Protein AF-A0A661EZ94-F1 (afdb_monomer_lite)

pLDDT: mean 71.97, std 9.26, range [51.78, 86.69]

Radius of gyration: 12.68 Å; chains: 1; bounding box: 32×23×33 Å

Secondary structure (DSSP, 8-state):
-EEEEEE---TT--EEEEEEEETTTTEEEEEEEEE--SS-EEEEEETTPPSEEEEEEEEETTS-EEEEEEEEE-TT--EEEEEE--

Structure (mmCIF, N/CA/C/O backbone):
data_AF-A0A661EZ94-F1
#
_entry.id   AF-A0A661EZ94-F1
#
loop_
_atom_site.group_PDB
_atom_site.id
_atom_site.type_symbol
_atom_site.label_atom_id
_atom_site.label_alt_id
_atom_site.label_comp_id
_atom_site.label_asym_id
_atom_site.label_entity_id
_atom_site.label_seq_id
_atom_site.pdbx_PDB_ins_code
_atom_site.Cartn_x
_atom_site.Cartn_y
_atom_site.Cartn_z
_atom_site.occupancy
_atom_site.B_iso_or_equiv
_atom_site.auth_seq_id
_atom_site.auth_comp_id
_atom_site.auth_asym_id
_atom_site.auth_atom_id
_atom_site.pdbx_PDB_model_num
ATOM 1 N N . ALA A 1 1 ? -10.364 -5.385 6.376 1.00 58.81 1 ALA A N 1
ATOM 2 C CA . ALA A 1 1 ? -8.962 -5.615 5.947 1.00 58.81 1 ALA A CA 1
ATOM 3 C C . ALA A 1 1 ? -8.680 -4.753 4.723 1.00 58.81 1 ALA A C 1
ATOM 5 O O . ALA A 1 1 ? -9.629 -4.539 3.973 1.00 58.81 1 ALA A O 1
ATOM 6 N N . ILE A 1 2 ? -7.450 -4.250 4.528 1.00 63.62 2 ILE A N 1
ATOM 7 C CA . ILE A 1 2 ? -7.080 -3.662 3.228 1.00 63.62 2 ILE A CA 1
ATOM 8 C C . ILE A 1 2 ? -6.474 -4.757 2.357 1.00 63.62 2 ILE A C 1
ATOM 10 O O . ILE A 1 2 ? -5.478 -5.368 2.746 1.00 63.62 2 ILE A O 1
ATOM 14 N N . SER A 1 3 ? -7.049 -4.980 1.184 1.00 66.06 3 SER A N 1
ATOM 15 C CA . SER A 1 3 ? -6.393 -5.698 0.094 1.00 66.06 3 SER A CA 1
ATOM 16 C C . SER A 1 3 ? -5.856 -4.679 -0.900 1.00 66.06 3 SER A C 1
ATOM 18 O O . SER A 1 3 ? -6.580 -3.784 -1.312 1.00 66.06 3 SER A O 1
ATOM 20 N N . CYS A 1 4 ? -4.590 -4.787 -1.286 1.00 65.25 4 CYS A N 1
ATOM 21 C CA . CYS A 1 4 ? -4.033 -4.011 -2.386 1.00 65.25 4 CYS A CA 1
ATOM 22 C C . CYS A 1 4 ? -3.797 -4.929 -3.579 1.00 65.25 4 CYS A C 1
ATOM 24 O O . CYS A 1 4 ? -2.986 -5.845 -3.459 1.00 65.25 4 CYS A O 1
ATOM 26 N N . SER A 1 5 ? -4.433 -4.662 -4.716 1.00 70.44 5 SER A N 1
ATOM 27 C CA . SER A 1 5 ? -4.114 -5.257 -6.010 1.00 70.44 5 SER A CA 1
ATOM 28 C C . SER A 1 5 ? -3.265 -4.289 -6.827 1.00 70.44 5 SER A C 1
ATOM 30 O O . SER A 1 5 ? -3.662 -3.157 -7.082 1.00 70.44 5 SER A O 1
ATOM 32 N N . ILE A 1 6 ? -2.082 -4.720 -7.249 1.00 70.81 6 ILE A N 1
ATOM 33 C CA . ILE A 1 6 ? -1.283 -3.971 -8.226 1.00 70.81 6 ILE A CA 1
ATOM 34 C C . ILE A 1 6 ? -1.429 -4.677 -9.564 1.00 70.81 6 ILE A C 1
ATOM 36 O O . ILE A 1 6 ? -1.090 -5.859 -9.639 1.00 70.81 6 ILE A O 1
ATOM 40 N N . VAL A 1 7 ? -1.934 -3.958 -10.571 1.00 68.31 7 VAL A N 1
ATOM 41 C CA . VAL A 1 7 ? -2.200 -4.464 -11.923 1.00 68.31 7 VAL A CA 1
ATOM 42 C C . VAL A 1 7 ? -1.365 -3.679 -12.929 1.00 68.31 7 VAL A C 1
ATOM 44 O O . VAL A 1 7 ? -1.399 -2.449 -12.966 1.00 68.31 7 VAL A O 1
ATOM 47 N N . GLY A 1 8 ? -0.614 -4.405 -13.755 1.00 64.31 8 GLY A N 1
ATOM 48 C CA . GLY A 1 8 ? 0.326 -3.808 -14.706 1.00 64.31 8 GLY A CA 1
ATOM 49 C C . GLY A 1 8 ? 1.626 -3.340 -14.041 1.00 64.31 8 GLY A C 1
ATOM 50 O O . GLY A 1 8 ? 1.700 -3.170 -12.824 1.00 64.31 8 GLY A O 1
ATOM 51 N N . MET A 1 9 ? 2.681 -3.171 -14.843 1.00 67.88 9 MET A N 1
ATOM 52 C CA . MET A 1 9 ? 3.935 -2.532 -14.426 1.00 67.88 9 MET A CA 1
ATOM 53 C C . MET A 1 9 ? 4.633 -1.866 -15.610 1.00 67.88 9 MET A C 1
ATOM 55 O O . MET A 1 9 ? 4.623 -2.449 -16.697 1.00 67.88 9 MET A O 1
ATOM 59 N N . PRO A 1 10 ? 5.329 -0.733 -15.382 1.00 65.44 10 PRO A N 1
ATOM 60 C CA . PRO A 1 10 ? 6.237 -0.171 -16.372 1.00 65.44 10 PRO A CA 1
ATOM 61 C C . PRO A 1 10 ? 7.281 -1.208 -16.811 1.00 65.44 10 PRO A C 1
ATOM 63 O O . PRO A 1 10 ? 7.783 -1.989 -15.992 1.00 65.44 10 PRO A O 1
ATOM 66 N N . GLU A 1 11 ? 7.622 -1.222 -18.101 1.00 67.50 11 GLU A N 1
ATOM 67 C CA . GLU A 1 11 ? 8.644 -2.128 -18.629 1.00 67.50 11 GLU A CA 1
ATOM 68 C C . GLU A 1 11 ? 9.981 -1.968 -17.884 1.00 67.50 11 GLU A C 1
ATOM 70 O O . GLU A 1 11 ? 10.402 -0.866 -17.536 1.00 67.50 11 GLU A O 1
ATOM 75 N N . GLY A 1 12 ? 10.658 -3.091 -17.622 1.00 67.31 12 GLY A N 1
ATOM 76 C CA . GL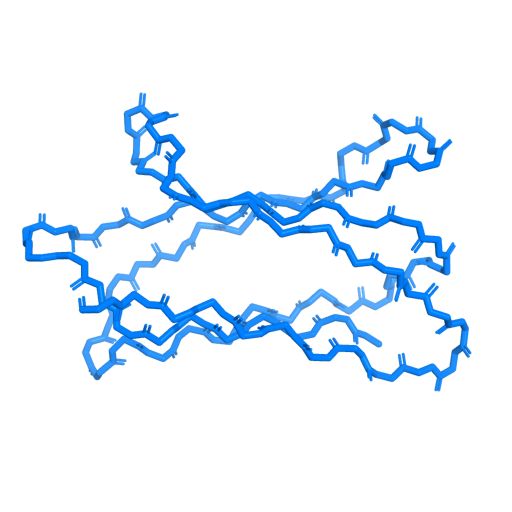Y A 1 12 ? 11.962 -3.111 -16.945 1.00 67.31 12 GLY A CA 1
ATOM 77 C C . GLY A 1 12 ? 11.917 -3.068 -15.412 1.00 67.31 12 GLY A C 1
ATOM 78 O O . GLY A 1 12 ? 12.966 -3.156 -14.775 1.00 67.31 12 GLY A O 1
ATOM 79 N N . VAL A 1 13 ? 10.737 -2.994 -14.789 1.00 71.56 13 VAL A N 1
ATOM 80 C CA . VAL A 1 13 ? 10.608 -3.075 -13.326 1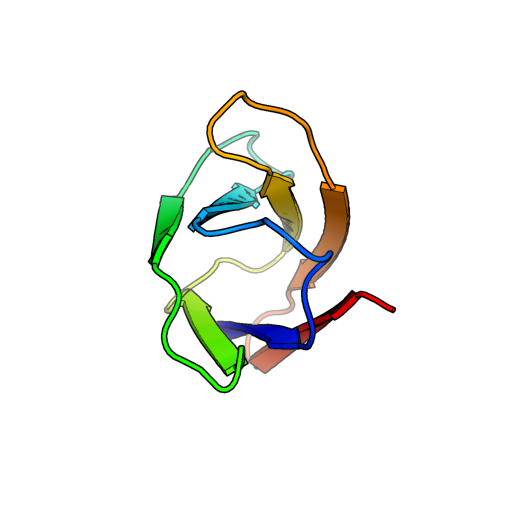.00 71.56 13 VAL A CA 1
ATOM 81 C C . VAL A 1 13 ? 10.591 -4.536 -12.876 1.00 71.56 13 VAL A C 1
ATOM 83 O O . VAL A 1 13 ? 9.687 -5.284 -13.219 1.00 71.56 13 VAL A O 1
ATOM 86 N N . GLU A 1 14 ? 11.571 -4.964 -12.076 1.00 68.31 14 GLU A N 1
ATOM 87 C CA . GLU A 1 14 ? 11.622 -6.340 -11.538 1.00 68.31 14 GLU A CA 1
ATOM 88 C C . GLU A 1 14 ? 11.060 -6.468 -10.115 1.00 68.31 14 GLU A C 1
ATOM 90 O O . GLU A 1 14 ? 10.695 -7.562 -9.665 1.00 68.31 14 GLU A O 1
ATOM 95 N N . ARG A 1 15 ? 11.056 -5.367 -9.354 1.00 72.50 15 ARG A N 1
ATOM 96 C CA . ARG A 1 15 ? 10.701 -5.359 -7.930 1.00 72.50 15 ARG A CA 1
ATOM 97 C C . ARG A 1 15 ? 10.043 -4.052 -7.534 1.00 72.50 15 ARG A C 1
ATOM 99 O O . ARG A 1 15 ? 10.553 -2.982 -7.862 1.00 72.50 15 ARG A O 1
ATOM 106 N N . LEU A 1 16 ? 8.999 -4.175 -6.724 1.00 77.00 16 LEU A N 1
ATOM 107 C CA . LEU A 1 16 ? 8.352 -3.059 -6.058 1.00 77.00 16 LEU A CA 1
ATOM 108 C C . LEU A 1 16 ? 8.461 -3.185 -4.546 1.00 77.00 16 LEU A C 1
ATOM 110 O O . LEU A 1 16 ? 8.558 -4.273 -3.967 1.00 77.00 16 LEU A O 1
ATOM 114 N N . ARG A 1 17 ? 8.394 -2.028 -3.910 1.00 78.38 17 ARG A N 1
ATOM 115 C CA . ARG A 1 17 ? 8.135 -1.877 -2.494 1.00 78.38 17 ARG A CA 1
ATOM 116 C C . ARG A 1 17 ? 6.748 -1.276 -2.343 1.00 78.38 17 ARG A C 1
ATOM 118 O O . ARG A 1 17 ? 6.452 -0.256 -2.954 1.00 78.38 17 ARG A O 1
ATOM 125 N N . VAL A 1 18 ? 5.919 -1.924 -1.534 1.00 78.62 18 VAL A N 1
ATOM 126 C CA . VAL A 1 18 ? 4.609 -1.412 -1.143 1.00 78.62 18 VAL A CA 1
ATOM 127 C C . VAL A 1 18 ? 4.700 -1.056 0.326 1.00 78.62 18 VAL A C 1
ATOM 129 O O . VAL A 1 18 ? 4.917 -1.919 1.180 1.00 78.62 18 VAL A O 1
ATOM 132 N N . ARG A 1 19 ? 4.580 0.230 0.618 1.00 78.88 19 ARG A N 1
ATOM 133 C CA . ARG A 1 19 ? 4.596 0.756 1.972 1.00 78.88 19 ARG A CA 1
ATOM 134 C C . ARG A 1 19 ? 3.186 1.138 2.375 1.00 78.88 19 ARG A C 1
ATOM 136 O O . ARG A 1 19 ? 2.477 1.754 1.585 1.00 78.88 19 ARG A O 1
ATOM 143 N N . VAL A 1 20 ? 2.809 0.784 3.598 1.00 77.88 20 VAL A N 1
ATOM 144 C CA . VAL A 1 20 ? 1.527 1.176 4.176 1.00 77.88 20 VAL A CA 1
ATOM 145 C C . VAL A 1 20 ? 1.767 1.928 5.467 1.00 77.88 20 VAL A C 1
ATOM 147 O O . VAL A 1 20 ? 2.573 1.527 6.309 1.00 77.88 20 VAL A O 1
ATOM 150 N N . GLU A 1 21 ? 1.108 3.067 5.584 1.00 81.94 21 GLU A N 1
ATOM 151 C CA . GLU A 1 21 ? 1.287 4.018 6.670 1.00 81.94 21 GLU A CA 1
ATOM 152 C C . GLU A 1 21 ? -0.077 4.447 7.201 1.00 81.94 21 GLU A C 1
ATOM 154 O O . GLU A 1 21 ? -0.993 4.714 6.420 1.00 81.94 21 GLU A O 1
ATOM 159 N N . TYR A 1 22 ? -0.213 4.485 8.525 1.00 79.81 22 TYR A N 1
ATOM 160 C CA . TYR A 1 22 ? -1.421 4.942 9.194 1.00 79.81 22 TYR A CA 1
ATOM 161 C C . TYR A 1 22 ? -1.278 6.423 9.540 1.00 79.81 22 TYR A C 1
ATOM 163 O O . TYR A 1 22 ? -0.447 6.812 10.358 1.00 79.81 22 TYR A O 1
ATOM 171 N N . LEU A 1 23 ? -2.076 7.261 8.881 1.00 81.69 23 LEU A N 1
ATOM 172 C CA . LEU A 1 23 ? -1.898 8.712 8.885 1.00 81.69 23 LEU A CA 1
ATOM 173 C C . LEU A 1 23 ? -2.445 9.400 10.139 1.00 81.69 23 LEU A C 1
ATOM 175 O O . LEU A 1 23 ? -2.056 10.532 10.408 1.00 81.69 23 LEU A O 1
ATOM 179 N N . GLU A 1 24 ? -3.339 8.760 10.898 1.00 74.81 24 GLU A N 1
ATOM 180 C CA . GLU A 1 24 ? -3.917 9.388 12.099 1.00 74.81 24 GLU A CA 1
ATOM 181 C C . GLU A 1 24 ? -2.920 9.459 13.262 1.00 74.81 24 GLU A C 1
ATOM 183 O O . GLU A 1 24 ? -2.947 10.413 14.034 1.00 74.81 24 GLU A O 1
ATOM 188 N N . GLU A 1 25 ? -2.015 8.484 13.371 1.00 66.75 25 GLU A N 1
ATOM 189 C CA . GLU A 1 25 ? -0.999 8.441 14.436 1.00 66.75 25 GLU A CA 1
ATOM 190 C C . GLU A 1 25 ? 0.431 8.635 13.905 1.00 66.75 25 GLU A C 1
ATOM 192 O O . GLU A 1 25 ? 1.378 8.720 14.685 1.00 66.75 25 GLU A O 1
ATOM 197 N N . GLY A 1 26 ? 0.607 8.733 12.579 1.00 60.62 26 GLY A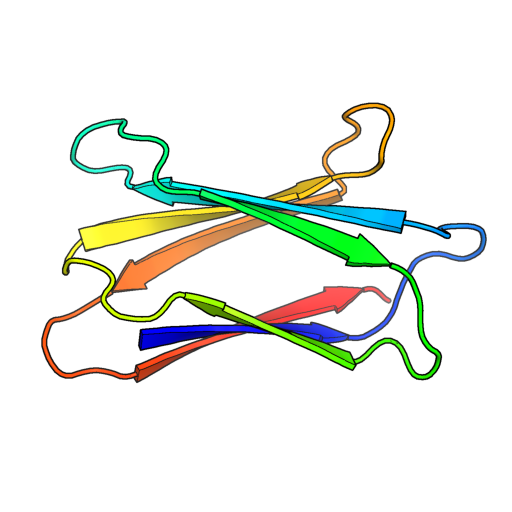 N 1
ATOM 198 C CA . GLY A 1 26 ? 1.927 8.782 11.939 1.00 60.62 26 GLY A CA 1
ATOM 199 C C . GLY A 1 26 ? 2.726 7.486 12.116 1.00 60.62 26 GLY A C 1
ATOM 200 O O . GLY A 1 26 ? 3.953 7.488 11.998 1.00 60.62 26 GLY A O 1
ATOM 201 N N . GLU A 1 27 ? 2.049 6.380 12.438 1.00 64.25 27 GLU A N 1
ATOM 202 C CA . GLU A 1 27 ? 2.685 5.101 12.723 1.00 64.25 27 GLU A CA 1
ATOM 203 C C . GLU A 1 27 ? 2.849 4.278 11.437 1.00 64.25 27 GLU A C 1
ATOM 205 O O . GLU A 1 27 ? 1.906 4.007 10.681 1.00 64.25 27 GLU A O 1
ATOM 210 N N . HIS A 1 28 ? 4.084 3.850 11.177 1.00 63.00 28 HIS A N 1
ATOM 211 C CA . HIS A 1 28 ? 4.383 2.944 10.079 1.00 63.00 28 HIS A CA 1
ATOM 212 C C . HIS A 1 28 ? 4.146 1.495 10.513 1.00 63.00 28 HIS A C 1
ATOM 214 O O . HIS A 1 28 ? 4.967 0.911 11.217 1.00 63.00 28 HIS A O 1
ATOM 220 N N . LEU A 1 29 ? 3.044 0.906 10.053 1.00 63.09 29 LEU A N 1
ATOM 221 C CA . LEU A 1 29 ? 2.612 -0.417 10.511 1.00 63.09 29 LEU A CA 1
ATOM 222 C C . LEU A 1 29 ? 3.115 -1.579 9.643 1.00 63.09 29 LEU A C 1
ATOM 224 O O . LEU 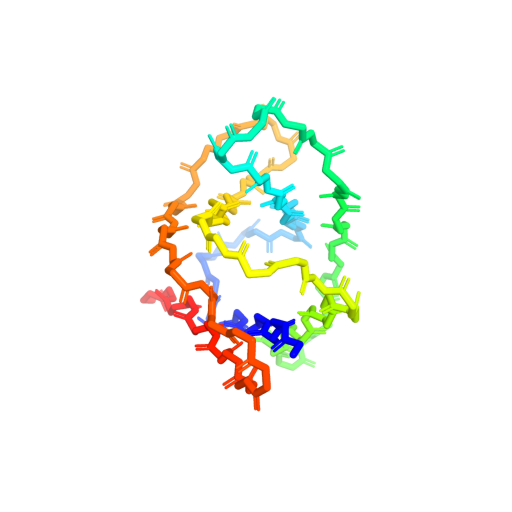A 1 29 ? 3.070 -2.728 10.080 1.00 63.09 29 LEU A O 1
ATOM 228 N N . GLY A 1 30 ? 3.640 -1.323 8.438 1.00 64.19 30 GLY A N 1
ATOM 229 C CA . GLY A 1 30 ? 4.268 -2.394 7.666 1.00 64.19 30 GLY A CA 1
ATOM 230 C C . GLY A 1 30 ? 4.767 -2.033 6.269 1.00 64.19 30 GLY A C 1
ATOM 231 O O . GLY A 1 30 ? 4.202 -1.208 5.550 1.00 64.19 30 GLY A O 1
ATOM 232 N N . GLU A 1 31 ? 5.824 -2.729 5.857 1.00 66.62 31 GLU A N 1
ATOM 233 C CA . GLU A 1 31 ? 6.353 -2.723 4.494 1.00 66.62 31 GLU A CA 1
ATOM 234 C C . GLU A 1 31 ? 6.205 -4.129 3.904 1.00 66.62 31 GLU A C 1
ATOM 236 O O . GLU A 1 31 ? 6.712 -5.107 4.457 1.00 66.62 31 GLU A O 1
ATOM 241 N N . ALA A 1 32 ? 5.546 -4.231 2.752 1.00 62.84 32 ALA A N 1
ATOM 242 C CA . ALA A 1 32 ? 5.509 -5.449 1.963 1.00 62.84 32 ALA A CA 1
ATOM 243 C C . ALA A 1 32 ? 6.444 -5.297 0.760 1.00 62.84 32 ALA A C 1
ATOM 245 O O . ALA A 1 32 ? 6.299 -4.404 -0.077 1.00 62.84 32 ALA A O 1
ATOM 246 N N . LYS A 1 33 ? 7.420 -6.199 0.650 1.00 64.38 33 LYS A N 1
ATOM 247 C CA . LYS A 1 33 ? 8.268 -6.309 -0.542 1.00 64.38 33 LYS A CA 1
ATOM 248 C C . LYS A 1 33 ? 7.657 -7.350 -1.458 1.00 64.38 33 LYS A C 1
ATOM 250 O O . LYS A 1 33 ? 7.568 -8.516 -1.080 1.00 64.38 33 LYS A O 1
ATOM 255 N N . THR A 1 34 ? 7.275 -6.947 -2.662 1.00 63.53 34 THR A N 1
ATOM 256 C CA . THR A 1 34 ? 6.751 -7.879 -3.663 1.00 63.53 34 THR A CA 1
ATOM 257 C C . THR A 1 34 ? 7.855 -8.183 -4.680 1.00 63.53 34 THR A C 1
ATOM 259 O O . THR A 1 34 ? 8.660 -7.322 -5.048 1.00 63.53 34 THR A O 1
ATOM 262 N N . ARG A 1 35 ? 7.969 -9.450 -5.090 1.00 57.44 35 ARG A N 1
ATOM 263 C CA . ARG A 1 35 ? 8.831 -9.867 -6.206 1.00 57.44 35 ARG A CA 1
ATOM 264 C C . ARG A 1 35 ? 7.942 -10.269 -7.368 1.00 57.44 35 ARG A C 1
ATOM 266 O O . ARG A 1 35 ? 6.967 -10.978 -7.142 1.00 57.44 35 ARG A O 1
ATOM 273 N N . SER A 1 36 ? 8.329 -9.860 -8.574 1.00 53.25 36 SER A N 1
ATOM 274 C CA . SER A 1 36 ? 7.662 -10.227 -9.820 1.00 53.25 36 SER A CA 1
ATOM 275 C C . SER A 1 36 ? 7.383 -11.721 -9.916 1.00 53.25 36 SER A C 1
ATOM 277 O O . SER A 1 36 ? 8.310 -12.532 -9.886 1.00 53.25 36 SER A O 1
ATOM 279 N N . ILE A 1 37 ? 6.113 -12.076 -10.081 1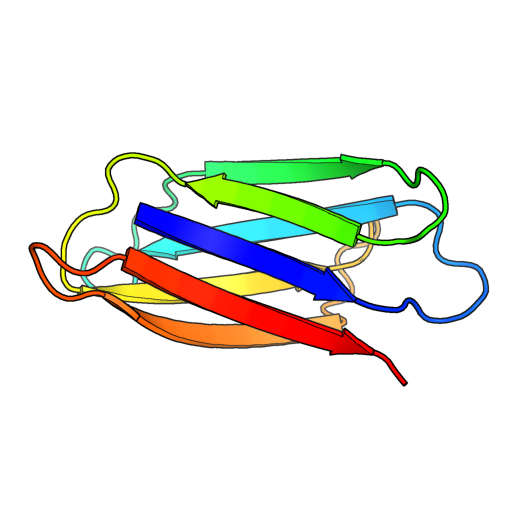.00 52.34 37 ILE A N 1
ATOM 280 C CA . ILE A 1 37 ? 5.710 -13.337 -10.696 1.00 52.34 37 ILE A CA 1
ATOM 281 C C . ILE A 1 37 ? 4.689 -12.926 -11.748 1.00 52.34 37 ILE A C 1
ATOM 283 O O . ILE A 1 37 ? 3.671 -12.338 -11.402 1.00 52.34 37 ILE A O 1
ATOM 287 N N . ARG A 1 38 ? 4.982 -13.137 -13.035 1.00 51.78 38 ARG A N 1
ATOM 288 C CA . ARG A 1 38 ? 4.010 -12.839 -14.097 1.00 51.78 38 ARG A CA 1
ATOM 289 C C . ARG A 1 38 ? 2.811 -13.800 -13.984 1.00 51.78 38 ARG A C 1
ATOM 291 O O . ARG A 1 38 ? 3.047 -14.987 -13.754 1.00 51.78 38 ARG A O 1
ATOM 298 N N . PRO A 1 39 ? 1.568 -13.343 -14.230 1.00 53.47 39 PRO A N 1
ATOM 299 C CA . PRO A 1 39 ? 1.156 -11.954 -14.462 1.00 53.47 39 PRO A CA 1
ATOM 300 C C . PRO A 1 39 ? 1.227 -11.112 -13.179 1.00 53.47 39 PRO A C 1
ATOM 302 O O . PRO A 1 39 ? 0.977 -11.626 -12.093 1.00 53.47 39 PRO A O 1
ATOM 305 N N . TRP A 1 40 ? 1.556 -9.822 -13.320 1.00 58.06 40 TRP A N 1
ATOM 306 C CA . TRP A 1 40 ? 1.676 -8.860 -12.218 1.00 58.06 40 TRP A CA 1
ATOM 307 C C . TRP A 1 40 ? 0.319 -8.585 -11.562 1.00 58.06 40 TRP A C 1
ATOM 309 O O . TRP A 1 40 ? -0.309 -7.570 -11.831 1.00 58.06 40 TRP A O 1
ATOM 319 N N . ASN A 1 41 ? -0.117 -9.525 -10.729 1.00 58.50 41 ASN A N 1
ATOM 320 C CA . ASN A 1 41 ? -1.278 -9.443 -9.858 1.00 58.50 41 ASN A CA 1
ATOM 321 C C . ASN A 1 41 ? -0.782 -9.719 -8.442 1.00 58.50 41 ASN A C 1
ATOM 323 O O . ASN A 1 41 ? -0.765 -10.858 -7.972 1.00 58.50 41 ASN A O 1
ATOM 327 N N . HIS A 1 42 ? -0.304 -8.673 -7.773 1.00 63.62 42 HIS A N 1
ATOM 328 C CA . HIS A 1 42 ? 0.100 -8.782 -6.378 1.00 63.62 42 HIS A CA 1
ATOM 329 C C . HIS A 1 42 ? -1.060 -8.369 -5.496 1.00 63.62 42 HIS A C 1
ATOM 331 O O . HIS A 1 42 ? -1.432 -7.201 -5.501 1.00 63.62 42 HIS A O 1
ATOM 337 N N . LEU A 1 43 ? -1.588 -9.331 -4.742 1.00 62.19 43 LEU A N 1
ATOM 338 C CA . LEU A 1 43 ? -2.509 -9.072 -3.650 1.00 62.19 43 LEU A CA 1
ATOM 339 C C . LEU A 1 43 ? -1.700 -8.927 -2.360 1.00 62.19 43 LEU A C 1
ATOM 341 O O . LEU A 1 43 ? -1.175 -9.911 -1.836 1.00 62.19 43 LEU A O 1
ATOM 345 N N . VAL A 1 44 ? -1.579 -7.706 -1.852 1.00 64.25 44 VAL A N 1
ATOM 346 C CA . VAL A 1 44 ? -1.022 -7.465 -0.521 1.00 64.25 44 VAL A CA 1
ATOM 347 C C . VAL A 1 44 ? -2.181 -7.295 0.445 1.00 64.25 44 VAL A C 1
ATOM 349 O O . VAL A 1 44 ? -2.904 -6.304 0.392 1.00 64.25 44 VAL A O 1
ATOM 352 N N . ASN A 1 45 ? -2.367 -8.282 1.317 1.00 64.69 45 ASN A N 1
ATOM 353 C CA . ASN A 1 45 ? -3.409 -8.248 2.332 1.00 64.69 45 ASN A CA 1
ATOM 354 C C . ASN A 1 45 ? -2.829 -7.745 3.646 1.00 64.69 45 ASN A C 1
ATOM 356 O O . ASN A 1 45 ? -2.025 -8.423 4.286 1.00 64.69 45 ASN A O 1
ATOM 360 N N . PHE A 1 46 ? -3.298 -6.584 4.072 1.00 67.19 46 PHE A N 1
ATOM 361 C CA . PHE A 1 46 ? -3.066 -6.060 5.403 1.00 67.19 46 PHE A CA 1
ATOM 362 C C . PHE A 1 46 ? -4.252 -6.482 6.273 1.00 67.19 46 PHE A C 1
ATOM 364 O O . PHE A 1 46 ? -5.346 -5.901 6.233 1.00 67.19 46 PHE A O 1
ATOM 371 N N . GLN A 1 47 ? -4.061 -7.584 7.001 1.00 63.50 47 GLN A N 1
ATOM 372 C CA . GLN A 1 47 ? -5.041 -8.068 7.966 1.00 63.50 47 GLN A CA 1
ATOM 373 C C . GLN A 1 47 ? -5.049 -7.149 9.194 1.00 63.50 47 GLN A C 1
ATOM 375 O O . GLN A 1 47 ? -4.004 -6.668 9.620 1.00 63.50 47 GLN A O 1
ATOM 380 N N . SER A 1 48 ? -6.240 -6.915 9.751 1.00 64.75 48 SER A N 1
ATOM 381 C CA . SER A 1 48 ? -6.429 -6.197 11.023 1.00 64.75 48 SER A CA 1
ATOM 382 C C . SER A 1 48 ? -5.971 -4.731 11.054 1.00 64.75 48 SER A C 1
ATOM 384 O O . SER A 1 48 ? -5.433 -4.274 12.057 1.00 64.75 48 SER A O 1
ATOM 386 N N . LEU A 1 49 ? -6.214 -3.970 9.982 1.00 66.81 49 LEU A N 1
ATOM 387 C CA . LEU A 1 49 ? -5.989 -2.524 10.010 1.00 66.81 49 LEU A CA 1
ATOM 388 C C . LEU A 1 49 ? -7.053 -1.785 10.829 1.00 66.81 49 LEU A C 1
ATOM 390 O O . LEU A 1 49 ? -8.247 -2.079 10.723 1.00 66.81 49 LEU A O 1
ATOM 394 N N . LEU A 1 50 ? -6.601 -0.808 11.615 1.00 75.56 50 LEU A N 1
ATOM 395 C CA . LEU A 1 50 ? -7.455 0.100 12.373 1.00 75.56 50 LEU A CA 1
ATOM 396 C C . LEU A 1 50 ? -8.287 0.999 11.435 1.00 75.56 50 LEU A C 1
ATOM 398 O O . LEU A 1 50 ? -7.823 1.361 10.347 1.00 75.56 50 LEU A O 1
ATOM 402 N N . PRO A 1 51 ? -9.512 1.385 11.834 1.00 79.25 51 PRO A N 1
ATOM 403 C CA . PRO A 1 51 ? -10.260 2.431 11.145 1.00 79.25 51 PRO A CA 1
ATOM 404 C C . PRO A 1 51 ? -9.485 3.752 11.176 1.00 79.25 51 PRO A C 1
ATOM 406 O O . PRO A 1 51 ? -8.993 4.141 12.226 1.00 79.25 51 PRO A O 1
ATOM 409 N N . GLY A 1 52 ? -9.421 4.455 10.049 1.00 82.19 52 GLY A N 1
ATOM 410 C CA . GLY A 1 52 ? -8.741 5.746 9.920 1.00 82.19 52 GLY A CA 1
ATOM 411 C C . GLY A 1 52 ? -8.165 5.946 8.520 1.00 82.19 52 GLY A C 1
ATOM 412 O O . GLY A 1 52 ? -8.501 5.195 7.599 1.00 82.19 52 GLY A O 1
ATOM 413 N N . ARG A 1 53 ? -7.335 6.976 8.337 1.00 85.25 53 ARG A N 1
ATOM 414 C CA . ARG A 1 53 ? -6.691 7.256 7.047 1.00 85.25 53 ARG A CA 1
ATOM 415 C C . ARG A 1 53 ? -5.403 6.467 6.885 1.00 85.25 53 ARG A C 1
ATOM 417 O O . ARG A 1 53 ? -4.549 6.446 7.767 1.00 85.25 53 ARG A O 1
ATOM 424 N N . TRP A 1 54 ? -5.258 5.861 5.718 1.00 81.25 54 TRP A N 1
ATOM 425 C CA . TRP A 1 54 ? -4.111 5.053 5.343 1.00 81.25 54 TRP A CA 1
ATOM 426 C C . TRP A 1 54 ? -3.497 5.577 4.062 1.00 81.25 54 TRP A C 1
ATOM 428 O O . TRP A 1 54 ? -4.217 5.912 3.125 1.00 81.25 54 TRP A O 1
ATOM 438 N N . LYS A 1 55 ? -2.170 5.594 4.002 1.00 84.38 55 LYS A N 1
ATOM 439 C CA . LYS A 1 55 ? -1.409 5.884 2.793 1.00 84.38 55 LYS A CA 1
ATOM 440 C C . LYS A 1 55 ? -0.741 4.609 2.304 1.00 84.38 55 LYS A C 1
ATOM 442 O O . LYS A 1 55 ? -0.004 3.957 3.042 1.00 84.38 55 LYS A O 1
ATOM 447 N N . LEU A 1 56 ? -0.990 4.278 1.047 1.00 81.62 56 LEU A N 1
ATOM 448 C CA . LEU A 1 56 ? -0.263 3.287 0.278 1.00 81.62 56 LEU A CA 1
ATOM 449 C C . LEU A 1 56 ? 0.742 3.996 -0.617 1.00 81.62 56 LEU A C 1
ATOM 451 O O . LEU A 1 56 ? 0.379 4.882 -1.384 1.00 81.62 56 LEU A O 1
ATOM 455 N N . GLU A 1 57 ? 1.993 3.572 -0.564 1.00 85.88 57 GLU A N 1
ATOM 456 C CA . GLU A 1 57 ? 3.046 4.083 -1.428 1.00 85.88 57 GLU A CA 1
ATOM 457 C C . GLU A 1 57 ? 3.704 2.923 -2.160 1.00 85.88 57 GLU A C 1
ATOM 459 O O . GLU A 1 57 ? 4.187 1.965 -1.553 1.00 85.88 57 GLU A O 1
ATOM 464 N N . VAL A 1 58 ? 3.714 3.014 -3.482 1.00 83.00 58 VAL A N 1
ATOM 465 C CA . VAL A 1 58 ? 4.380 2.064 -4.357 1.00 83.00 58 VAL A CA 1
ATOM 466 C C . VAL A 1 58 ? 5.635 2.720 -4.889 1.00 83.00 58 VAL A C 1
ATOM 468 O O . VAL A 1 58 ? 5.566 3.722 -5.601 1.00 83.00 58 VAL A O 1
ATOM 471 N N . SER A 1 59 ? 6.783 2.139 -4.566 1.00 85.31 59 SER A N 1
ATOM 472 C CA . SER A 1 59 ? 8.085 2.638 -4.988 1.00 85.31 59 SER A CA 1
ATOM 473 C C . SER A 1 59 ? 8.956 1.548 -5.599 1.00 85.31 59 SER A C 1
ATOM 475 O O . SER A 1 59 ? 8.803 0.350 -5.342 1.00 85.31 59 SER A O 1
ATOM 477 N N . LEU A 1 60 ? 9.892 1.978 -6.437 1.00 83.06 60 LEU A N 1
ATOM 478 C CA . LEU A 1 60 ? 10.988 1.151 -6.914 1.00 83.06 60 LEU A CA 1
ATOM 479 C C . LEU A 1 60 ? 11.988 0.885 -5.783 1.00 83.06 60 LEU A C 1
ATOM 481 O O . LEU A 1 60 ? 11.980 1.506 -4.718 1.00 83.06 60 LEU A O 1
ATOM 485 N N . ARG A 1 61 ? 12.905 -0.056 -6.019 1.00 77.94 61 ARG A N 1
ATOM 486 C CA . ARG A 1 61 ? 13.952 -0.400 -5.045 1.00 77.94 61 ARG A CA 1
ATOM 487 C C . ARG A 1 61 ? 14.846 0.790 -4.677 1.00 77.94 61 ARG A C 1
ATOM 489 O O . ARG A 1 61 ? 15.328 0.824 -3.545 1.00 77.94 61 ARG A O 1
ATOM 496 N N . ASP A 1 62 ? 15.073 1.705 -5.615 1.00 81.81 62 ASP A N 1
ATOM 497 C CA . ASP A 1 62 ? 15.889 2.912 -5.442 1.00 81.81 62 ASP A CA 1
ATOM 498 C C . ASP A 1 62 ? 15.187 4.021 -4.635 1.00 81.81 62 ASP A C 1
ATOM 500 O O . ASP A 1 62 ? 15.819 5.016 -4.295 1.00 81.81 62 ASP A O 1
ATOM 504 N N . GLY A 1 63 ? 13.913 3.827 -4.274 1.00 81.50 63 GLY A N 1
ATOM 505 C CA . GLY A 1 63 ? 13.102 4.803 -3.550 1.00 81.50 63 GLY A CA 1
ATOM 506 C C . GLY A 1 63 ? 12.263 5.708 -4.451 1.00 81.50 63 GLY A C 1
ATOM 507 O O . GLY A 1 63 ? 11.497 6.512 -3.926 1.00 81.50 63 GLY A O 1
ATOM 508 N N . THR A 1 64 ? 12.340 5.571 -5.778 1.00 85.19 64 THR A N 1
ATOM 509 C CA . THR A 1 64 ? 11.474 6.313 -6.704 1.00 85.19 64 THR A CA 1
ATOM 510 C C . THR A 1 64 ? 10.020 5.929 -6.464 1.00 85.19 64 THR A C 1
ATOM 512 O O . THR A 1 64 ? 9.624 4.787 -6.705 1.00 85.19 64 THR A O 1
ATOM 515 N N . VAL A 1 65 ? 9.215 6.878 -5.990 1.00 86.69 65 VAL A N 1
ATOM 516 C CA . VAL A 1 65 ? 7.775 6.688 -5.795 1.00 86.69 65 VAL A CA 1
ATOM 517 C C . VAL A 1 65 ? 7.090 6.706 -7.156 1.00 86.69 65 VAL A C 1
ATOM 519 O O . VAL A 1 65 ? 7.186 7.679 -7.898 1.00 86.69 65 VAL A O 1
ATOM 522 N N . LEU A 1 66 ? 6.396 5.620 -7.480 1.00 82.62 66 LEU A N 1
ATOM 523 C CA . LEU A 1 66 ? 5.626 5.489 -8.711 1.00 82.62 66 LEU A CA 1
ATOM 524 C C . LEU A 1 66 ? 4.196 5.989 -8.520 1.00 82.62 66 LEU A C 1
ATOM 526 O O . LEU A 1 66 ? 3.658 6.695 -9.371 1.00 82.62 66 LEU A O 1
ATOM 530 N N . ARG A 1 67 ? 3.565 5.594 -7.410 1.00 83.75 67 ARG A N 1
ATOM 531 C CA . ARG A 1 67 ? 2.192 5.969 -7.067 1.00 83.75 67 ARG A CA 1
ATOM 532 C C . ARG A 1 67 ? 2.018 6.039 -5.562 1.00 83.75 67 ARG A C 1
ATOM 534 O O . ARG A 1 67 ? 2.583 5.237 -4.822 1.00 83.75 67 ARG A O 1
ATOM 541 N N . THR A 1 68 ? 1.146 6.949 -5.160 1.00 85.56 68 THR A N 1
ATOM 542 C CA . THR A 1 68 ? 0.645 7.060 -3.798 1.00 85.56 68 THR A CA 1
ATOM 543 C C . THR A 1 68 ? -0.872 7.061 -3.853 1.00 85.56 68 THR A C 1
ATOM 545 O O . THR A 1 68 ? -1.456 7.702 -4.728 1.00 85.56 68 THR A O 1
ATOM 548 N N . LEU A 1 69 ? -1.499 6.342 -2.933 1.00 84.81 69 LEU A N 1
ATOM 549 C CA . LEU A 1 69 ? -2.941 6.310 -2.764 1.00 84.81 69 LEU A CA 1
ATOM 550 C C . LEU A 1 69 ? -3.265 6.512 -1.290 1.00 84.81 69 LEU A C 1
ATOM 552 O O . LEU A 1 69 ? -2.697 5.837 -0.439 1.00 84.81 69 LEU A O 1
ATOM 556 N N . GLU A 1 70 ? -4.187 7.414 -0.991 1.00 86.56 70 GLU A N 1
ATOM 557 C CA . GLU A 1 70 ? -4.722 7.572 0.357 1.00 86.56 70 GLU A CA 1
ATOM 558 C C . GLU A 1 70 ? -6.138 7.024 0.412 1.00 86.56 70 GLU A C 1
ATOM 560 O O . GLU A 1 70 ? -6.928 7.213 -0.513 1.00 86.56 70 GLU A O 1
ATOM 565 N N . GLN A 1 71 ? -6.456 6.334 1.500 1.00 82.06 71 GLN A N 1
ATOM 566 C CA . GLN A 1 71 ? -7.724 5.656 1.660 1.00 82.06 71 GLN A CA 1
ATOM 567 C C . GLN A 1 71 ? -8.217 5.721 3.097 1.00 82.06 71 GLN A C 1
ATOM 569 O O . GLN A 1 71 ? -7.499 5.403 4.044 1.00 82.06 71 GLN A O 1
ATOM 574 N N . GLN A 1 72 ? -9.496 6.054 3.246 1.00 84.38 72 GLN A N 1
ATOM 575 C CA . GLN A 1 72 ? -10.206 5.907 4.506 1.00 84.38 72 GLN A CA 1
ATOM 576 C C . GLN A 1 72 ? -10.622 4.445 4.695 1.00 84.38 72 GLN A C 1
ATOM 578 O O . GLN A 1 72 ? -11.366 3.896 3.877 1.00 84.38 72 GLN A O 1
ATOM 583 N N . VAL A 1 73 ? -10.184 3.833 5.793 1.00 79.56 73 VAL A N 1
ATOM 584 C CA . VAL A 1 73 ? -10.704 2.554 6.284 1.00 79.56 73 VAL A CA 1
ATOM 585 C C . VAL A 1 73 ? -11.757 2.829 7.344 1.00 79.56 73 VAL A C 1
ATOM 587 O O . VAL A 1 73 ? -11.549 3.628 8.260 1.00 79.56 73 VAL A O 1
ATOM 590 N N . VAL A 1 74 ? -12.890 2.145 7.227 1.00 80.50 74 VAL A N 1
ATOM 591 C CA . VAL A 1 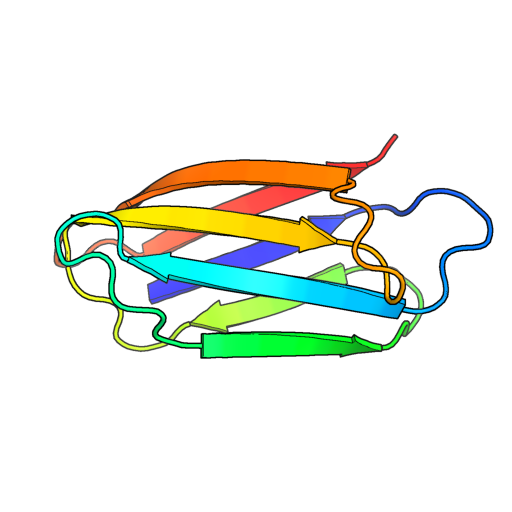74 ? -13.988 2.200 8.194 1.00 80.50 74 VAL A CA 1
ATOM 592 C C . VAL A 1 74 ? -14.098 0.844 8.886 1.00 80.50 74 VAL A C 1
ATOM 594 O O . VAL A 1 74 ? -13.917 -0.203 8.261 1.00 80.50 74 VAL A O 1
ATOM 597 N N . ALA A 1 75 ? -14.388 0.857 10.189 1.00 76.81 75 ALA A N 1
ATOM 598 C CA . ALA A 1 75 ? -14.587 -0.358 10.972 1.00 76.81 75 ALA A CA 1
ATOM 599 C C . ALA A 1 75 ? -15.608 -1.291 10.303 1.00 76.81 75 ALA A C 1
ATOM 601 O O . ALA A 1 75 ? -16.681 -0.857 9.889 1.00 76.81 75 ALA A O 1
ATOM 602 N N . GLY A 1 76 ? -15.276 -2.580 10.210 1.00 70.81 76 GLY A N 1
ATOM 603 C CA . GLY A 1 76 ? -16.167 -3.592 9.636 1.00 70.81 76 GLY A CA 1
ATOM 604 C C . GLY A 1 76 ? -16.245 -3.604 8.106 1.00 70.81 76 GLY A C 1
ATOM 605 O O . GLY A 1 76 ? -16.951 -4.449 7.563 1.00 70.81 76 GLY A O 1
ATOM 606 N N . GLN A 1 77 ? -15.515 -2.731 7.402 1.00 71.25 77 GLN A N 1
ATOM 607 C CA . GLN A 1 77 ? -15.420 -2.772 5.943 1.00 71.25 77 GLN A CA 1
ATOM 608 C C . GLN A 1 77 ? -14.129 -3.457 5.478 1.00 71.25 77 GLN A C 1
ATOM 610 O O . GLN A 1 77 ? -13.044 -3.294 6.048 1.00 71.25 77 GLN A O 1
ATOM 615 N N . ASN A 1 78 ? -14.256 -4.251 4.415 1.00 69.81 78 ASN A N 1
ATOM 616 C CA . ASN A 1 78 ? -13.112 -4.627 3.600 1.00 69.81 78 ASN A CA 1
ATOM 617 C C . ASN A 1 78 ? -12.897 -3.529 2.571 1.00 69.81 78 ASN A C 1
ATOM 619 O O . ASN A 1 78 ? -13.818 -3.158 1.848 1.00 69.81 78 ASN A O 1
ATOM 623 N N . THR A 1 79 ? -11.683 -3.003 2.547 1.00 72.44 79 THR A N 1
ATOM 624 C CA . THR A 1 79 ? -11.300 -1.913 1.667 1.00 72.44 79 THR A CA 1
ATOM 625 C C . THR A 1 79 ? -10.331 -2.479 0.648 1.00 72.44 79 THR A C 1
ATOM 627 O O . THR A 1 79 ? -9.223 -2.869 0.995 1.00 72.44 79 THR A O 1
ATOM 630 N N . GLU A 1 80 ? -10.755 -2.562 -0.603 1.00 72.62 80 GLU A N 1
ATOM 631 C CA . GLU A 1 80 ? -9.876 -2.982 -1.686 1.00 72.62 80 GLU A CA 1
ATOM 632 C C . GLU A 1 80 ? -9.286 -1.754 -2.375 1.00 72.62 80 GLU A C 1
ATOM 634 O O . GLU A 1 80 ? -9.996 -0.803 -2.698 1.00 72.62 80 GLU A O 1
ATOM 639 N N . LEU A 1 81 ? -7.972 -1.773 -2.568 1.00 70.31 81 LEU A N 1
ATOM 640 C CA . LEU A 1 81 ? -7.211 -0.743 -3.251 1.00 70.31 81 LEU A CA 1
ATOM 641 C C . LEU A 1 81 ? -6.596 -1.339 -4.502 1.00 70.31 81 LEU A C 1
ATOM 643 O O . LEU A 1 81 ? -5.762 -2.232 -4.410 1.00 70.31 81 LEU A O 1
ATOM 647 N N . SER A 1 82 ? -6.975 -0.817 -5.664 1.00 72.69 82 SER A N 1
ATOM 648 C CA . SER A 1 82 ? -6.343 -1.194 -6.924 1.00 72.69 82 SER A CA 1
ATOM 649 C C . SER A 1 82 ? -5.424 -0.080 -7.406 1.00 72.69 82 SER A C 1
ATOM 651 O O . SER A 1 82 ? -5.836 1.077 -7.511 1.00 72.69 82 SER A O 1
ATOM 653 N N . ILE A 1 83 ? -4.169 -0.423 -7.688 1.00 74.19 83 ILE A N 1
ATOM 654 C CA . ILE A 1 83 ? -3.208 0.459 -8.346 1.00 74.19 83 ILE A CA 1
ATOM 655 C C . ILE A 1 83 ? -2.943 -0.107 -9.732 1.00 74.19 83 ILE A C 1
ATOM 657 O O . ILE A 1 83 ? -2.316 -1.156 -9.877 1.00 74.19 83 ILE A O 1
ATOM 661 N N . GLU A 1 84 ? -3.403 0.628 -10.738 1.00 74.19 84 GLU A N 1
ATOM 662 C CA . GLU A 1 84 ? -3.225 0.280 -12.142 1.00 74.19 84 GLU A CA 1
ATOM 663 C C . GLU A 1 84 ? -2.119 1.136 -12.766 1.00 74.19 84 GLU A C 1
ATOM 665 O O . GLU A 1 84 ? -2.114 2.377 -12.664 1.00 74.19 84 GLU A O 1
ATOM 670 N N . PHE A 1 85 ? -1.168 0.452 -13.398 1.00 71.31 85 PHE A N 1
ATOM 671 C CA . PHE A 1 85 ? -0.148 1.048 -14.249 1.00 71.31 85 PHE A CA 1
ATOM 672 C C . PHE A 1 85 ? -0.524 0.844 -15.724 1.00 71.31 85 PHE A C 1
ATOM 674 O O . PHE A 1 85 ? -0.980 -0.250 -16.064 1.00 71.31 85 PHE A O 1
ATOM 681 N N . PRO A 1 86 ? -0.363 1.881 -16.572 1.00 65.19 86 PRO A N 1
ATOM 682 C CA . PRO A 1 86 ? -0.573 1.765 -18.012 1.00 65.19 86 PRO A CA 1
ATOM 683 C C . PRO A 1 86 ? 0.440 0.825 -18.675 1.00 65.19 86 PRO A C 1
ATOM 685 O O . PRO A 1 86 ? 1.547 0.644 -18.111 1.00 65.19 86 PRO A O 1
#

Sequence (86 aa):
AISCSIVGMPEGVERLRVRVEYLEEGEHLGEAKTRSIRPWNHLVNFQSLLPGRWKLEVSLRDGTVLRTLEQQVVAGQNTELSIEFP

Foldseek 3Di:
DEKEWEADDDPPAFWKKKFKAFPVVRDGPDIDIDGDDPPRTDIDDDPPDDFHKMKIWIAGPVRHTPDIDIDGDDPPDYHYHYHYDD